Protein AF-A0A918GKJ3-F1 (afdb_monomer_lite)

pLDDT: mean 80.42, std 19.77, range [42.38, 98.38]

Structure (mmCIF, N/CA/C/O backbone):
data_AF-A0A918GKJ3-F1
#
_entry.id   AF-A0A918GKJ3-F1
#
loop_
_atom_site.group_PDB
_atom_site.id
_atom_site.type_symbol
_atom_site.label_atom_id
_atom_site.label_alt_id
_atom_site.label_comp_id
_atom_site.label_asym_id
_atom_site.label_entity_id
_atom_site.label_seq_id
_atom_site.pdbx_PDB_ins_code
_atom_site.Cartn_x
_atom_site.Cartn_y
_atom_site.Cartn_z
_atom_site.occupancy
_atom_site.B_iso_or_equiv
_atom_site.auth_seq_id
_atom_site.auth_comp_id
_atom_site.auth_asym_id
_atom_site.auth_atom_id
_atom_site.pdbx_PDB_model_num
ATOM 1 N N . MET A 1 1 ? -12.228 11.862 14.988 1.00 58.94 1 MET A N 1
ATOM 2 C CA . MET A 1 1 ? -11.769 11.608 13.608 1.00 58.94 1 MET A CA 1
ATOM 3 C C . MET A 1 1 ? -10.709 10.533 13.720 1.00 58.94 1 MET A C 1
ATOM 5 O O . MET A 1 1 ? -9.835 10.705 14.557 1.00 58.94 1 MET A O 1
ATOM 9 N N . PHE A 1 2 ? -10.851 9.412 13.014 1.00 66.06 2 PHE A N 1
ATOM 10 C CA . PHE A 1 2 ? -9.818 8.374 13.005 1.00 66.06 2 PHE A CA 1
ATOM 11 C C . PHE A 1 2 ? -8.707 8.801 12.050 1.00 66.06 2 PHE A C 1
ATOM 13 O O . PHE A 1 2 ? -8.995 9.304 10.962 1.00 66.06 2 PHE A O 1
ATOM 20 N N . GLU A 1 3 ? -7.463 8.656 12.488 1.00 79.25 3 GLU A N 1
ATOM 21 C CA . GLU A 1 3 ? -6.305 8.834 11.620 1.00 79.25 3 GLU A CA 1
ATOM 22 C C . GLU A 1 3 ? -6.257 7.652 10.639 1.00 79.25 3 GLU A C 1
ATOM 24 O O . GLU A 1 3 ? -6.434 6.509 11.071 1.00 79.25 3 GLU A O 1
ATOM 29 N N . PRO A 1 4 ? -6.127 7.897 9.324 1.00 88.25 4 PRO A N 1
ATOM 30 C CA . PRO A 1 4 ? -6.080 6.818 8.349 1.00 88.25 4 PRO A CA 1
ATOM 31 C C . PRO A 1 4 ? -4.797 6.003 8.508 1.00 88.25 4 PRO A C 1
ATOM 33 O O . PRO A 1 4 ? -3.750 6.532 8.879 1.00 88.25 4 PRO A O 1
ATOM 36 N N . ILE A 1 5 ? -4.881 4.723 8.162 1.00 94.94 5 ILE A N 1
ATOM 37 C CA . ILE A 1 5 ? -3.700 3.876 8.025 1.00 94.94 5 ILE A CA 1
ATOM 38 C C . ILE A 1 5 ? -3.051 4.212 6.684 1.00 94.94 5 ILE A C 1
ATOM 40 O O . ILE A 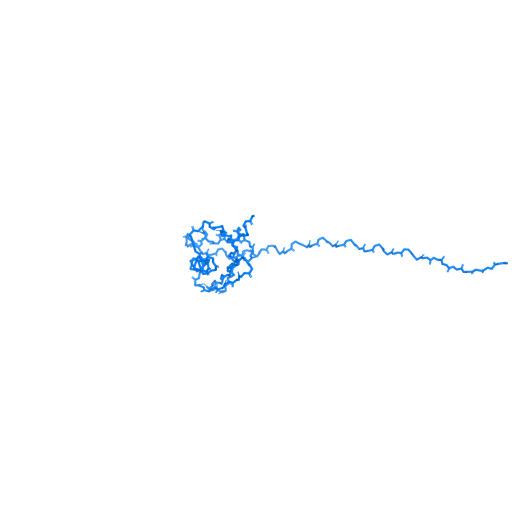1 5 ? -3.737 4.246 5.661 1.00 94.94 5 ILE A O 1
ATOM 44 N N . LEU A 1 6 ? -1.746 4.465 6.676 1.00 96.69 6 LEU A N 1
ATOM 45 C CA . LEU A 1 6 ? -0.993 4.753 5.457 1.00 96.69 6 LEU A CA 1
ATOM 46 C C . LEU A 1 6 ? -0.140 3.542 5.092 1.00 96.69 6 LEU A C 1
ATOM 48 O O . LEU A 1 6 ? 0.613 3.071 5.929 1.00 96.69 6 LEU A O 1
ATOM 52 N N . ALA A 1 7 ? -0.235 3.062 3.857 1.00 98.12 7 ALA A N 1
ATOM 53 C CA . ALA A 1 7 ? 0.643 2.039 3.305 1.00 98.12 7 ALA A CA 1
ATOM 54 C C . ALA A 1 7 ? 1.452 2.658 2.160 1.00 98.12 7 ALA A C 1
ATOM 56 O O . ALA A 1 7 ? 0.909 2.896 1.079 1.00 98.12 7 ALA A O 1
ATOM 57 N N . ASN A 1 8 ? 2.729 2.938 2.403 1.00 98.31 8 ASN A N 1
ATOM 58 C CA . ASN A 1 8 ? 3.626 3.543 1.433 1.00 98.31 8 ASN A CA 1
ATOM 59 C C . ASN A 1 8 ? 4.539 2.498 0.784 1.00 98.31 8 ASN A C 1
ATOM 61 O O . ASN A 1 8 ? 5.163 1.699 1.474 1.00 98.31 8 ASN A O 1
ATOM 65 N N . TYR A 1 9 ? 4.624 2.529 -0.541 1.00 98.19 9 TYR A N 1
ATOM 66 C CA . TYR A 1 9 ? 5.346 1.570 -1.364 1.00 98.19 9 TYR A CA 1
ATOM 67 C C . TYR A 1 9 ? 6.561 2.244 -1.998 1.00 98.19 9 TYR A C 1
ATOM 69 O O . TYR A 1 9 ? 6.447 3.350 -2.535 1.00 98.19 9 TYR A O 1
ATOM 77 N N . THR A 1 10 ? 7.689 1.543 -1.981 1.00 97.62 10 THR A N 1
ATOM 78 C CA . THR A 1 10 ? 8.946 1.958 -2.606 1.00 97.62 10 THR A CA 1
ATOM 79 C C . THR A 1 10 ? 9.473 0.806 -3.468 1.00 97.62 10 THR A C 1
ATOM 81 O O . THR A 1 10 ? 9.699 -0.284 -2.928 1.00 97.62 10 THR A O 1
ATOM 84 N N . PRO A 1 11 ? 9.659 1.008 -4.785 1.00 94.50 11 PRO A N 1
ATOM 85 C CA . PRO A 1 11 ? 10.318 0.029 -5.648 1.00 94.50 11 PRO A CA 1
ATOM 86 C C . PRO A 1 11 ? 11.779 -0.193 -5.227 1.00 94.50 11 PRO A C 1
ATOM 88 O O . PRO A 1 11 ? 12.496 0.769 -4.956 1.00 94.50 11 PRO A O 1
ATOM 91 N N . ASP A 1 12 ? 12.230 -1.447 -5.210 1.00 90.69 12 ASP A N 1
ATOM 92 C CA . ASP A 1 12 ? 13.618 -1.849 -4.950 1.00 90.69 12 ASP A CA 1
ATOM 93 C C . ASP A 1 12 ? 14.051 -2.918 -5.970 1.00 90.69 12 ASP A C 1
ATOM 95 O O . ASP A 1 12 ? 14.065 -4.121 -5.709 1.00 90.69 12 ASP A O 1
ATOM 99 N N . GLY A 1 13 ? 14.335 -2.472 -7.196 1.00 90.00 13 GLY A N 1
ATOM 100 C CA . GLY A 1 13 ? 14.605 -3.370 -8.320 1.00 90.00 13 GLY A CA 1
ATOM 101 C C . GLY A 1 13 ? 13.359 -4.162 -8.721 1.00 90.00 13 GLY A C 1
ATOM 102 O O . GLY A 1 13 ? 12.347 -3.571 -9.090 1.00 90.00 13 GLY A O 1
ATOM 103 N N . ASP A 1 14 ? 13.446 -5.492 -8.661 1.00 88.31 14 ASP A N 1
ATOM 104 C CA . ASP A 1 14 ? 12.311 -6.396 -8.912 1.00 88.31 14 ASP A CA 1
ATOM 105 C C . ASP A 1 14 ? 11.436 -6.606 -7.655 1.00 88.31 14 ASP A C 1
ATOM 107 O O . ASP A 1 14 ? 10.320 -7.138 -7.730 1.00 88.31 14 ASP A O 1
ATOM 111 N N . ASP A 1 15 ? 11.935 -6.178 -6.495 1.00 94.25 15 ASP A N 1
ATOM 112 C CA . ASP A 1 15 ? 11.256 -6.269 -5.212 1.00 94.25 15 ASP A CA 1
ATOM 113 C C . ASP A 1 15 ? 10.586 -4.941 -4.845 1.00 94.25 15 ASP A C 1
ATOM 115 O O . ASP A 1 15 ? 10.824 -3.879 -5.421 1.00 94.25 15 ASP A O 1
ATOM 119 N N . TRP A 1 16 ? 9.683 -5.016 -3.877 1.00 96.56 16 TRP A N 1
ATOM 120 C CA . TRP A 1 16 ? 8.907 -3.888 -3.393 1.00 96.56 16 TRP A CA 1
ATOM 121 C C . TRP A 1 16 ? 8.950 -3.860 -1.879 1.00 96.56 16 TRP A C 1
ATOM 123 O O . TRP A 1 16 ? 8.621 -4.847 -1.218 1.00 96.56 16 TRP A O 1
ATOM 133 N N . THR A 1 17 ? 9.309 -2.705 -1.332 1.00 98.19 17 THR A N 1
ATOM 134 C CA . THR A 1 17 ? 9.207 -2.437 0.099 1.00 98.19 17 THR A CA 1
ATOM 135 C C . THR A 1 17 ? 7.890 -1.727 0.377 1.00 98.19 17 THR A C 1
ATOM 137 O O . THR A 1 17 ? 7.558 -0.750 -0.291 1.00 98.19 17 THR A O 1
ATOM 140 N N . VAL A 1 18 ? 7.139 -2.205 1.366 1.00 98.25 18 VAL A N 1
ATOM 141 C CA . VAL A 1 18 ? 5.934 -1.547 1.873 1.00 98.25 18 VAL A CA 1
ATOM 142 C C . VAL A 1 18 ? 6.110 -1.197 3.342 1.00 98.25 18 VAL A C 1
ATOM 144 O O . VAL A 1 18 ? 6.460 -2.051 4.153 1.00 98.25 18 VAL A O 1
ATOM 147 N N . GLU A 1 19 ? 5.856 0.060 3.681 1.00 98.38 19 GLU A N 1
ATOM 148 C CA . GLU A 1 19 ? 5.779 0.568 5.046 1.00 98.38 19 GLU A CA 1
ATOM 149 C C . GLU A 1 19 ? 4.321 0.895 5.376 1.00 98.38 19 GLU A C 1
ATOM 151 O O . GLU A 1 19 ? 3.689 1.692 4.685 1.00 98.38 19 GLU A O 1
ATOM 156 N N . VAL A 1 20 ? 3.779 0.284 6.426 1.00 98.00 20 VAL A N 1
ATOM 157 C CA . VAL A 1 20 ? 2.443 0.582 6.944 1.00 98.00 20 VAL A CA 1
ATOM 158 C C . VAL A 1 20 ? 2.575 1.354 8.245 1.00 98.00 20 VAL A C 1
ATOM 160 O O . VAL A 1 20 ? 3.237 0.882 9.164 1.00 98.00 20 VAL A O 1
ATOM 163 N N . THR A 1 21 ? 1.908 2.502 8.330 1.00 96.25 2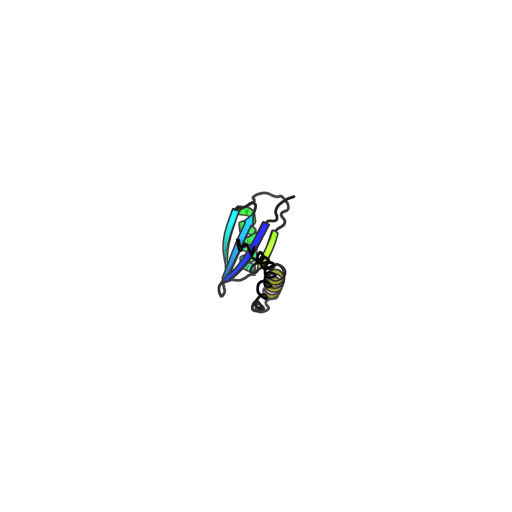1 THR A N 1
ATOM 164 C CA . THR A 1 21 ? 1.898 3.388 9.494 1.00 96.25 21 THR A CA 1
ATOM 165 C C . THR A 1 21 ? 0.476 3.551 10.019 1.00 96.25 21 THR A C 1
ATOM 167 O O . THR A 1 21 ? -0.431 3.939 9.276 1.00 96.25 21 THR A O 1
ATOM 170 N N . ALA A 1 22 ? 0.281 3.297 11.311 1.00 92.81 22 ALA A N 1
ATOM 171 C CA . ALA A 1 22 ? -0.982 3.485 12.015 1.00 92.81 22 ALA A CA 1
ATOM 172 C C . ALA A 1 22 ? -0.726 4.023 13.430 1.00 92.81 22 ALA A C 1
ATOM 174 O O . ALA A 1 22 ? 0.102 3.485 14.156 1.00 92.81 22 ALA A O 1
ATOM 175 N N . ALA A 1 23 ? -1.439 5.081 13.834 1.00 87.00 23 ALA A N 1
ATOM 176 C CA . ALA A 1 23 ? -1.377 5.651 15.189 1.00 87.00 23 ALA A CA 1
ATOM 177 C C . ALA A 1 23 ? 0.055 5.931 15.720 1.00 87.00 23 ALA A C 1
ATOM 179 O O . ALA A 1 23 ? 0.317 5.818 16.917 1.00 87.00 23 ALA A O 1
ATOM 180 N N . GLY A 1 24 ? 0.983 6.302 14.829 1.00 87.56 24 GLY A N 1
ATOM 181 C CA . GLY A 1 24 ? 2.383 6.584 15.164 1.00 87.56 24 GLY A CA 1
ATOM 182 C C . GLY A 1 24 ? 3.303 5.360 15.255 1.00 87.56 24 GLY A C 1
ATOM 183 O O . GLY A 1 24 ? 4.480 5.528 15.569 1.00 87.56 24 GLY A O 1
ATOM 184 N N . GLU A 1 25 ? 2.807 4.156 14.968 1.00 93.69 25 GLU A N 1
ATOM 185 C CA . GLU A 1 25 ? 3.612 2.942 14.817 1.00 93.69 25 GLU A CA 1
ATOM 186 C C . GLU A 1 25 ? 3.745 2.568 13.337 1.00 93.69 25 GLU A C 1
ATOM 188 O O . GLU A 1 25 ? 2.776 2.673 12.583 1.00 93.69 25 GLU A O 1
ATOM 193 N N . SER A 1 26 ? 4.939 2.119 12.938 1.00 95.69 26 SER A N 1
ATOM 194 C CA . SER A 1 26 ? 5.232 1.675 11.573 1.00 95.69 26 SER A CA 1
ATOM 195 C C . SER A 1 26 ? 5.721 0.228 11.548 1.00 95.69 26 SER A C 1
ATOM 197 O O . SER A 1 26 ? 6.491 -0.202 12.414 1.00 95.69 26 SER A O 1
ATOM 199 N N . ARG A 1 27 ? 5.327 -0.515 10.514 1.00 97.56 27 ARG A N 1
ATOM 200 C CA . ARG A 1 27 ? 5.881 -1.829 10.161 1.00 97.56 27 ARG A CA 1
ATOM 201 C C . ARG A 1 27 ? 6.279 -1.848 8.697 1.00 97.56 27 ARG A C 1
ATOM 203 O O . ARG A 1 27 ? 5.674 -1.163 7.882 1.00 97.56 27 ARG A O 1
ATOM 210 N N . THR A 1 28 ? 7.270 -2.666 8.364 1.00 98.00 28 THR A N 1
ATOM 211 C CA . THR A 1 28 ? 7.801 -2.766 7.004 1.00 98.00 28 THR A CA 1
ATOM 212 C C . THR A 1 28 ? 7.896 -4.223 6.578 1.00 98.00 28 THR A C 1
ATOM 214 O O . THR A 1 28 ? 8.281 -5.076 7.377 1.00 98.00 28 THR A O 1
ATOM 217 N N . ALA A 1 29 ? 7.586 -4.493 5.314 1.00 97.81 29 ALA A N 1
ATOM 218 C CA . ALA A 1 29 ? 7.796 -5.781 4.669 1.00 97.81 29 ALA A CA 1
ATOM 219 C C . ALA A 1 29 ? 8.365 -5.582 3.260 1.00 97.81 29 ALA A C 1
ATOM 221 O O . ALA A 1 29 ? 8.166 -4.537 2.641 1.00 97.81 29 ALA A O 1
ATOM 222 N N . THR A 1 30 ? 9.043 -6.608 2.752 1.00 97.75 30 THR A N 1
ATOM 223 C CA . THR A 1 30 ? 9.541 -6.662 1.374 1.00 97.75 30 THR A CA 1
ATOM 224 C C . THR A 1 30 ? 8.922 -7.863 0.674 1.00 97.75 30 THR A C 1
ATOM 226 O O . THR A 1 30 ? 8.795 -8.932 1.275 1.00 97.75 30 THR A O 1
ATOM 229 N N . ALA A 1 31 ? 8.520 -7.690 -0.582 1.00 96.75 31 ALA A N 1
ATOM 230 C CA . ALA A 1 31 ? 7.880 -8.733 -1.369 1.00 96.75 31 ALA A CA 1
ATOM 231 C C . ALA A 1 31 ? 8.238 -8.627 -2.863 1.00 96.75 31 ALA A C 1
ATOM 233 O O . ALA A 1 31 ? 8.469 -7.519 -3.350 1.00 96.75 31 ALA A O 1
ATOM 234 N N . PRO A 1 32 ? 8.227 -9.752 -3.604 1.00 95.25 32 PRO A N 1
ATOM 235 C CA . PRO A 1 32 ? 8.517 -9.752 -5.033 1.00 95.25 32 PRO A CA 1
ATOM 236 C C . PRO A 1 32 ? 7.329 -9.202 -5.828 1.00 95.25 32 PRO A C 1
ATOM 238 O O . PRO A 1 32 ? 6.268 -9.829 -5.916 1.00 95.25 32 PRO A O 1
ATOM 241 N N . GLY A 1 33 ? 7.513 -8.034 -6.439 1.00 94.19 33 GLY A N 1
ATOM 242 C CA . GLY A 1 33 ? 6.474 -7.348 -7.204 1.00 94.19 33 GLY A CA 1
ATOM 243 C C . GLY A 1 33 ? 5.368 -6.680 -6.369 1.00 94.19 33 GLY A C 1
ATOM 244 O O . GLY A 1 33 ? 5.076 -7.028 -5.220 1.00 94.19 33 GLY A O 1
ATOM 245 N N . LEU A 1 34 ? 4.675 -5.730 -7.003 1.00 95.50 34 LEU A N 1
ATOM 246 C CA . LEU A 1 34 ? 3.669 -4.880 -6.356 1.00 95.50 34 LEU A CA 1
ATOM 247 C C . LEU A 1 34 ? 2.441 -5.648 -5.837 1.00 95.50 34 LEU A C 1
ATOM 249 O O . LEU A 1 34 ? 1.851 -5.274 -4.825 1.00 95.50 34 LEU A O 1
ATOM 253 N N . ILE A 1 35 ? 2.040 -6.731 -6.510 1.00 95.75 35 ILE A N 1
ATOM 254 C CA . ILE A 1 35 ? 0.884 -7.535 -6.081 1.00 95.75 35 ILE A CA 1
ATOM 255 C C . ILE A 1 35 ? 1.176 -8.236 -4.751 1.00 95.75 35 ILE A C 1
ATOM 257 O O . ILE A 1 35 ? 0.356 -8.157 -3.841 1.00 95.75 35 ILE A O 1
ATOM 261 N N . ALA A 1 36 ? 2.351 -8.853 -4.613 1.00 96.38 36 ALA A N 1
ATOM 262 C CA . ALA A 1 36 ? 2.741 -9.499 -3.364 1.00 96.38 36 ALA A CA 1
ATOM 263 C C . ALA A 1 36 ? 2.957 -8.467 -2.246 1.00 96.38 36 ALA A C 1
ATOM 265 O O . ALA A 1 36 ? 2.586 -8.714 -1.101 1.00 96.38 36 ALA A O 1
ATOM 266 N N . ALA A 1 37 ? 3.485 -7.282 -2.573 1.00 97.62 37 ALA A N 1
ATOM 267 C CA . ALA A 1 37 ? 3.599 -6.187 -1.611 1.00 97.62 37 ALA A CA 1
ATOM 268 C C . ALA A 1 37 ? 2.230 -5.702 -1.110 1.00 97.62 37 ALA A C 1
ATOM 270 O O . ALA A 1 37 ? 2.093 -5.358 0.063 1.00 97.62 37 ALA A O 1
ATOM 271 N N . ARG A 1 38 ? 1.195 -5.703 -1.963 1.00 97.50 38 ARG A N 1
ATOM 272 C CA . ARG A 1 38 ? -0.169 -5.353 -1.545 1.00 97.50 38 ARG A CA 1
ATOM 273 C C . ARG A 1 38 ? -0.732 -6.361 -0.546 1.00 97.50 38 ARG A C 1
ATOM 275 O O . ARG A 1 38 ? -1.341 -5.929 0.432 1.00 97.50 38 ARG A O 1
ATOM 282 N N . ASP A 1 39 ? -0.499 -7.652 -0.772 1.00 97.00 39 ASP A N 1
ATOM 283 C CA . ASP A 1 39 ? -0.906 -8.715 0.153 1.00 97.00 39 ASP A CA 1
ATOM 284 C C . ASP A 1 39 ? -0.133 -8.620 1.482 1.00 97.00 39 ASP A C 1
ATOM 286 O O . ASP A 1 39 ? -0.705 -8.802 2.557 1.00 97.00 39 ASP A O 1
ATOM 290 N N . ALA A 1 40 ? 1.162 -8.286 1.430 1.00 97.69 40 ALA A N 1
ATOM 291 C CA . ALA A 1 40 ? 1.974 -8.038 2.622 1.00 97.69 40 ALA A CA 1
ATOM 292 C C . ALA A 1 40 ? 1.462 -6.828 3.421 1.00 97.69 40 ALA A C 1
ATOM 294 O O . ALA A 1 40 ? 1.427 -6.871 4.647 1.00 97.69 40 ALA A O 1
ATOM 295 N N . ALA A 1 41 ? 1.004 -5.771 2.745 1.00 97.38 41 ALA A N 1
ATOM 296 C CA . ALA A 1 41 ? 0.425 -4.609 3.410 1.00 97.38 41 ALA A CA 1
ATOM 297 C C . ALA A 1 41 ? -0.815 -4.972 4.237 1.00 97.38 41 ALA A C 1
ATOM 299 O O . ALA A 1 41 ? -0.939 -4.496 5.359 1.00 97.38 41 ALA A O 1
ATOM 300 N N . ASP A 1 42 ? -1.704 -5.831 3.725 1.00 94.88 42 ASP A N 1
ATOM 301 C CA . ASP A 1 42 ? -2.875 -6.281 4.492 1.00 94.88 42 ASP A CA 1
ATOM 302 C C . ASP A 1 42 ? -2.458 -7.050 5.753 1.00 94.88 42 ASP A C 1
ATOM 304 O O . ASP A 1 42 ? -3.025 -6.831 6.820 1.00 94.88 42 ASP A O 1
ATOM 308 N N . GLN A 1 43 ? -1.414 -7.879 5.669 1.00 95.81 43 GLN A N 1
ATOM 309 C CA . GLN A 1 43 ? -0.870 -8.578 6.840 1.00 95.81 43 GLN A CA 1
ATOM 310 C C . GLN A 1 43 ? -0.312 -7.594 7.878 1.00 95.81 43 GLN A C 1
ATOM 312 O O . GLN A 1 43 ? -0.624 -7.707 9.060 1.00 95.81 43 GLN A O 1
ATOM 317 N N . LEU A 1 44 ? 0.445 -6.584 7.441 1.00 96.44 44 LEU A N 1
ATOM 318 C CA . LEU A 1 44 ? 0.974 -5.549 8.334 1.00 96.44 44 LEU A CA 1
ATOM 319 C C . LEU A 1 44 ? -0.134 -4.720 9.003 1.00 96.44 44 LEU A C 1
ATOM 321 O O . LEU A 1 44 ? 0.014 -4.311 10.154 1.00 96.44 44 LEU A O 1
ATOM 325 N N . VAL A 1 45 ? -1.244 -4.466 8.303 1.00 94.62 45 VAL A N 1
ATOM 326 C CA . VAL A 1 45 ? -2.413 -3.777 8.872 1.00 94.62 45 VAL A CA 1
ATOM 327 C C . VAL A 1 45 ? -3.042 -4.597 9.997 1.00 94.62 45 VAL A C 1
ATOM 329 O O . VAL A 1 45 ? -3.336 -4.037 11.054 1.00 94.62 45 VAL A O 1
ATOM 332 N N . GLU A 1 46 ? -3.214 -5.904 9.794 1.00 92.75 46 GLU A N 1
ATOM 333 C CA . 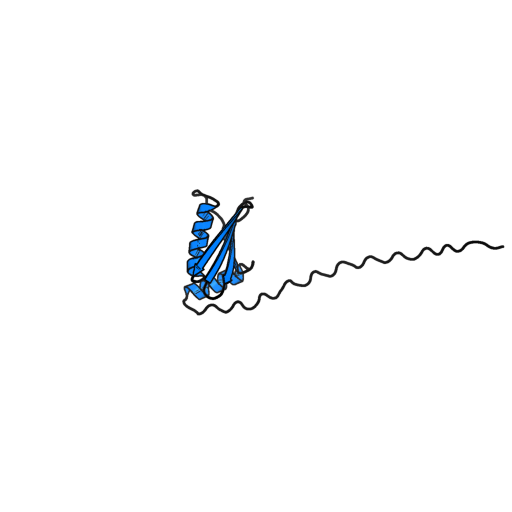GLU A 1 46 ? -3.734 -6.819 10.820 1.00 92.75 46 GLU A CA 1
ATOM 334 C C . GLU A 1 46 ? -2.807 -6.908 12.042 1.00 92.75 46 GLU A C 1
ATOM 336 O O . GLU A 1 46 ? -3.277 -6.974 13.179 1.00 92.75 46 GLU A O 1
ATOM 341 N N . GLU A 1 47 ? -1.489 -6.860 11.831 1.00 92.88 47 GLU A N 1
ATOM 342 C CA . GLU A 1 47 ? -0.500 -6.856 12.914 1.00 92.88 47 GLU A CA 1
ATOM 343 C C . GLU A 1 47 ? -0.510 -5.553 13.727 1.00 92.88 47 GLU A C 1
ATOM 345 O O . GLU A 1 47 ? -0.411 -5.591 14.955 1.00 92.88 47 GLU A O 1
ATOM 350 N N . LEU A 1 48 ? -0.620 -4.400 13.058 1.00 91.00 48 LEU A N 1
ATOM 351 C CA . LEU A 1 48 ? -0.596 -3.081 13.699 1.00 91.00 48 LEU A CA 1
ATOM 352 C C . LEU A 1 48 ? -1.896 -2.745 14.426 1.00 91.00 48 LEU A C 1
ATOM 354 O O . LEU A 1 48 ? -1.882 -2.127 15.489 1.00 91.00 48 LEU A O 1
ATOM 358 N N . VAL A 1 49 ? -3.034 -3.103 13.837 1.00 88.25 49 VAL A N 1
ATOM 359 C CA . VAL A 1 49 ? -4.349 -2.738 14.360 1.00 88.25 49 VAL A CA 1
ATOM 360 C C . VAL A 1 49 ? -5.244 -3.976 14.325 1.00 88.25 49 VAL A C 1
ATOM 362 O O . VAL A 1 49 ? -6.109 -4.057 13.457 1.00 88.25 49 VAL A O 1
ATOM 365 N N . PRO A 1 50 ? -5.093 -4.934 15.255 1.00 83.31 50 PRO A N 1
ATOM 366 C CA . PRO A 1 50 ? -5.881 -6.168 15.248 1.00 83.31 50 PRO A CA 1
ATOM 367 C C . PRO A 1 50 ? -7.378 -5.910 15.508 1.00 83.31 50 PRO A C 1
ATOM 369 O O . PRO A 1 50 ? -7.732 -5.004 16.263 1.00 83.31 50 PRO A O 1
ATOM 372 N N . GLY A 1 51 ? -8.272 -6.706 14.901 1.00 81.19 51 GLY A N 1
ATOM 373 C CA . GLY A 1 51 ? -9.733 -6.677 15.137 1.00 81.19 51 GLY A CA 1
ATOM 374 C C . GLY A 1 51 ? -10.585 -6.581 13.861 1.00 81.19 51 GLY A C 1
ATOM 375 O O . GLY A 1 51 ? -10.039 -6.515 12.768 1.00 81.19 51 GLY A O 1
ATOM 376 N N . ASP A 1 52 ? -11.911 -6.494 13.988 1.00 64.81 52 ASP A N 1
ATOM 377 C CA . ASP A 1 52 ? -12.853 -6.549 12.848 1.00 64.81 52 ASP A CA 1
ATOM 378 C C . ASP A 1 52 ? -13.420 -5.183 12.404 1.00 64.81 52 ASP A C 1
ATOM 380 O O . ASP A 1 52 ? -14.320 -5.117 11.562 1.00 64.81 52 ASP A O 1
ATOM 384 N N . ASP A 1 53 ? -12.934 -4.073 12.966 1.00 76.00 53 ASP A N 1
ATOM 385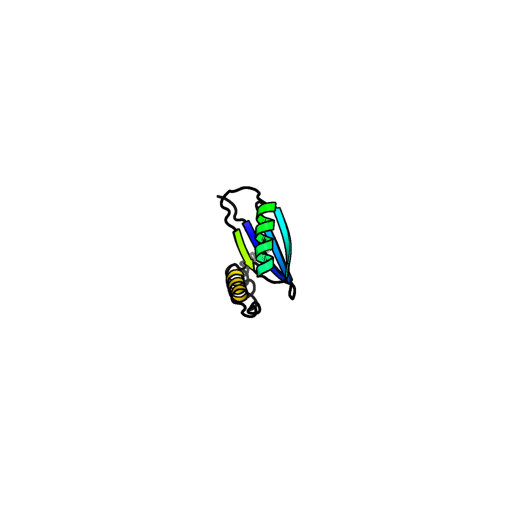 C CA . ASP A 1 53 ? -13.427 -2.749 12.583 1.00 76.00 53 ASP A CA 1
ATOM 386 C C . ASP A 1 53 ? -13.034 -2.405 11.136 1.00 76.00 53 ASP A C 1
ATOM 388 O O . ASP A 1 53 ? -11.918 -2.667 10.682 1.00 76.00 53 ASP A O 1
ATOM 392 N N . VAL A 1 54 ? -13.952 -1.776 10.394 1.00 71.44 54 VAL A N 1
ATOM 393 C CA . VAL A 1 54 ? -13.675 -1.311 9.027 1.00 71.44 54 VAL A CA 1
ATOM 394 C C . VAL A 1 54 ? -12.620 -0.207 9.079 1.00 71.44 54 VAL A C 1
ATOM 396 O O . VAL A 1 54 ? -12.864 0.878 9.610 1.00 71.44 54 VAL A O 1
ATOM 399 N N . ARG A 1 55 ? -11.451 -0.478 8.492 1.00 81.38 55 ARG A N 1
ATOM 400 C CA . ARG A 1 55 ? -10.305 0.438 8.449 1.00 81.38 55 ARG A CA 1
ATOM 401 C C . ARG A 1 55 ? -10.173 1.076 7.078 1.00 81.38 55 ARG A C 1
ATOM 403 O O . ARG A 1 55 ? -10.246 0.402 6.052 1.00 81.38 55 ARG A O 1
ATOM 410 N N . THR A 1 56 ? -9.905 2.375 7.067 1.00 90.75 56 THR A N 1
ATOM 411 C CA . THR A 1 56 ? -9.490 3.068 5.847 1.00 90.75 56 THR A CA 1
ATOM 412 C C . THR A 1 56 ? -7.976 2.983 5.729 1.00 90.75 56 THR A C 1
ATOM 414 O O . THR A 1 56 ? -7.262 3.585 6.534 1.00 90.75 56 THR A O 1
ATOM 417 N N . VAL A 1 57 ? -7.505 2.262 4.713 1.00 94.62 57 VAL A N 1
ATOM 418 C CA . VAL A 1 57 ? -6.089 2.191 4.339 1.00 94.62 57 VAL A CA 1
ATOM 419 C C . VAL A 1 57 ? -5.879 3.021 3.077 1.00 94.62 57 VAL A C 1
ATOM 421 O O . VAL A 1 57 ? -6.560 2.824 2.070 1.00 94.62 57 VAL A O 1
ATOM 424 N N . VAL A 1 58 ? -4.953 3.971 3.136 1.00 96.25 58 VAL A N 1
ATOM 425 C CA . VAL A 1 58 ? -4.540 4.786 1.994 1.00 96.25 58 VAL A CA 1
ATOM 426 C C . VAL A 1 58 ? -3.237 4.215 1.458 1.00 96.25 58 VAL A C 1
ATOM 428 O O . VAL A 1 58 ? -2.247 4.149 2.179 1.00 96.25 58 VAL A O 1
ATOM 431 N N . HIS A 1 59 ? -3.242 3.807 0.194 1.00 97.88 59 HIS A N 1
ATOM 432 C CA . HIS A 1 59 ? -2.064 3.262 -0.473 1.00 97.88 59 HIS A CA 1
ATOM 433 C C . HIS A 1 59 ? -1.373 4.346 -1.293 1.00 97.88 59 HIS A C 1
ATOM 435 O O . HIS A 1 59 ? -2.032 5.024 -2.081 1.00 97.88 59 HIS A O 1
ATOM 441 N N . THR A 1 60 ? -0.063 4.494 -1.123 1.00 98.06 60 THR A N 1
ATOM 442 C CA . THR A 1 60 ? 0.745 5.516 -1.800 1.00 98.06 60 THR A CA 1
ATOM 443 C C . THR A 1 60 ? 2.036 4.929 -2.340 1.00 98.06 60 THR A C 1
ATOM 445 O O . THR A 1 60 ? 2.651 4.106 -1.686 1.00 98.06 60 THR A O 1
ATOM 448 N N . LEU A 1 61 ? 2.486 5.360 -3.510 1.00 97.44 61 LEU A N 1
ATOM 449 C CA . LEU A 1 61 ? 3.796 5.016 -4.054 1.00 97.44 61 LEU A CA 1
ATOM 450 C C . LEU A 1 61 ? 4.654 6.260 -3.908 1.00 97.44 61 LEU A C 1
ATOM 452 O O . LEU A 1 61 ? 4.293 7.301 -4.453 1.00 97.44 61 LEU A O 1
ATOM 456 N N . GLU A 1 62 ? 5.708 6.178 -3.099 1.00 95.62 62 GLU A N 1
ATOM 457 C CA . GLU A 1 62 ? 6.542 7.334 -2.740 1.00 95.62 62 GLU A CA 1
ATOM 458 C C . GLU A 1 62 ? 5.715 8.569 -2.306 1.00 95.62 62 GLU A C 1
ATOM 460 O O . GLU A 1 62 ? 6.010 9.714 -2.646 1.00 95.62 62 GLU A O 1
ATOM 465 N N . GLY A 1 63 ? 4.638 8.330 -1.552 1.00 95.62 63 GLY A N 1
ATOM 466 C CA . GLY A 1 63 ? 3.716 9.362 -1.068 1.00 95.62 63 GLY A CA 1
ATOM 467 C C . GLY A 1 63 ? 2.586 9.758 -2.029 1.00 95.62 63 GLY A C 1
ATOM 468 O O . GLY A 1 63 ? 1.717 10.535 -1.635 1.00 95.62 63 GLY A O 1
ATOM 469 N N . ASP A 1 64 ? 2.522 9.204 -3.243 1.00 97.06 64 ASP A N 1
ATOM 470 C CA . ASP A 1 64 ? 1.479 9.504 -4.229 1.00 97.06 64 ASP A CA 1
ATOM 471 C C . ASP A 1 64 ? 0.476 8.340 -4.398 1.00 97.06 64 ASP A C 1
ATOM 473 O O . ASP A 1 64 ? 0.798 7.241 -4.862 1.00 97.06 64 ASP A O 1
ATOM 477 N N . ALA A 1 65 ? -0.787 8.584 -4.031 1.00 96.56 65 ALA A N 1
ATOM 478 C CA . ALA A 1 65 ? -1.867 7.599 -4.146 1.00 96.56 65 ALA A CA 1
ATOM 479 C C . ALA A 1 65 ? -2.312 7.323 -5.594 1.00 96.56 65 ALA A C 1
ATOM 481 O O . ALA A 1 65 ? -2.759 6.216 -5.917 1.00 96.56 65 ALA A O 1
ATOM 482 N N . TYR A 1 66 ? -2.204 8.314 -6.479 1.00 97.19 66 TYR A N 1
ATOM 483 C CA . TYR A 1 66 ? -2.521 8.158 -7.895 1.00 97.19 66 TYR A CA 1
ATOM 484 C C . TYR A 1 66 ? -1.477 7.281 -8.592 1.00 97.19 66 TYR A C 1
ATOM 486 O O . TYR A 1 66 ? -1.847 6.386 -9.360 1.00 97.19 66 TYR A O 1
ATOM 494 N N . GLN A 1 67 ? -0.194 7.487 -8.280 1.00 96.06 67 GLN A N 1
ATOM 495 C CA . GLN A 1 67 ? 0.893 6.646 -8.789 1.00 96.06 67 GLN A CA 1
ATOM 496 C C . GLN A 1 67 ? 0.719 5.195 -8.348 1.00 96.06 67 GLN A C 1
ATOM 498 O O . GLN A 1 67 ? 0.715 4.299 -9.193 1.00 96.06 67 GLN A O 1
ATOM 503 N N . PHE A 1 68 ? 0.449 4.965 -7.058 1.00 96.94 68 PHE A N 1
ATOM 504 C CA . PHE A 1 68 ? 0.148 3.621 -6.561 1.00 96.94 68 PHE A CA 1
ATOM 505 C C . PHE A 1 68 ? -1.005 2.973 -7.331 1.00 96.94 68 PHE A C 1
ATOM 507 O O . PHE A 1 68 ? -0.891 1.844 -7.803 1.00 96.94 68 PHE A O 1
ATOM 514 N N . THR A 1 69 ? -2.121 3.691 -7.482 1.00 95.88 69 THR A N 1
ATOM 515 C CA . THR A 1 69 ? -3.316 3.154 -8.147 1.00 95.88 69 THR A CA 1
ATOM 516 C C . THR A 1 69 ? -3.019 2.775 -9.597 1.00 95.88 69 THR A C 1
ATOM 518 O O . THR A 1 69 ? -3.432 1.712 -10.063 1.00 95.88 69 THR A O 1
ATOM 521 N N . SER A 1 70 ? -2.274 3.620 -10.308 1.00 96.06 70 SER A N 1
ATOM 522 C CA . SER A 1 70 ? -1.888 3.385 -11.700 1.00 96.06 70 SER A CA 1
ATOM 523 C C . SER A 1 70 ? -0.983 2.158 -11.836 1.00 96.06 70 SER A C 1
ATOM 525 O O . SER A 1 70 ? -1.273 1.280 -12.655 1.00 96.06 70 SER A O 1
ATOM 527 N N . ALA A 1 71 ? 0.053 2.058 -10.996 1.00 94.25 71 ALA A N 1
ATOM 528 C CA . ALA A 1 71 ? 0.979 0.928 -10.969 1.00 94.25 71 ALA A CA 1
ATOM 529 C C . ALA A 1 71 ? 0.263 -0.380 -10.600 1.00 94.25 71 ALA A C 1
A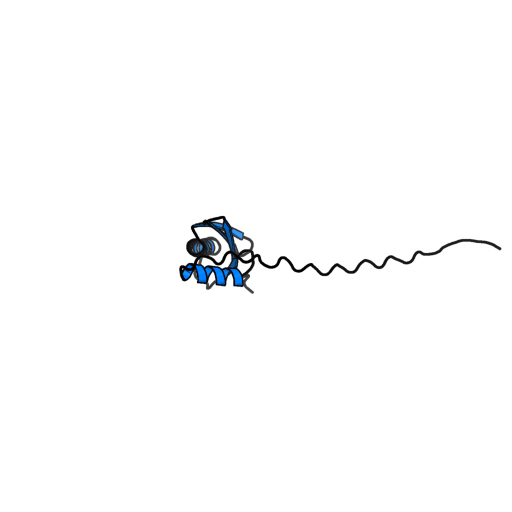TOM 531 O O . ALA A 1 71 ? 0.375 -1.379 -11.307 1.00 94.25 71 ALA A O 1
ATOM 532 N N . TYR A 1 72 ? -0.577 -0.363 -9.561 1.00 95.06 72 TYR A N 1
ATOM 533 C CA . TYR A 1 72 ? -1.313 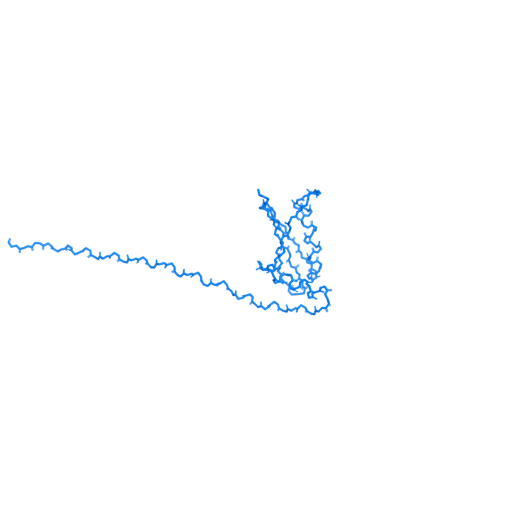-1.546 -9.114 1.00 95.06 72 TYR A CA 1
ATOM 534 C C . TYR A 1 72 ? -2.240 -2.093 -10.206 1.00 95.06 72 TYR A C 1
ATOM 536 O O . TYR A 1 72 ? -2.275 -3.299 -10.462 1.00 95.06 72 TYR A O 1
ATOM 544 N N . LEU A 1 73 ? -2.966 -1.212 -10.901 1.00 96.00 73 LEU A N 1
ATOM 545 C CA . LEU A 1 73 ? -3.824 -1.610 -12.016 1.00 96.00 73 LEU A CA 1
ATOM 546 C C . LEU A 1 73 ? -3.018 -2.104 -13.226 1.00 96.00 73 LEU A C 1
ATOM 548 O O . LEU A 1 73 ? -3.482 -3.003 -13.930 1.00 96.00 73 LEU A O 1
ATOM 552 N N . ALA A 1 74 ? -1.834 -1.545 -13.494 1.00 93.25 74 ALA A N 1
ATOM 553 C CA . ALA A 1 74 ? -0.939 -2.043 -14.538 1.00 93.25 74 ALA A CA 1
ATOM 554 C C . ALA A 1 74 ? -0.462 -3.471 -14.226 1.00 93.25 74 ALA A C 1
ATOM 556 O O . ALA A 1 74 ? -0.706 -4.372 -15.037 1.00 93.25 74 ALA A O 1
ATOM 557 N N . ALA A 1 75 ? 0.072 -3.683 -13.020 1.00 91.69 75 ALA A N 1
ATOM 558 C CA . ALA A 1 75 ? 0.534 -4.978 -12.531 1.00 91.69 75 ALA A CA 1
ATOM 559 C C . ALA A 1 75 ? -0.583 -6.033 -12.559 1.00 91.69 75 ALA A C 1
ATOM 561 O O . ALA A 1 75 ? -0.391 -7.153 -13.036 1.00 91.69 75 ALA A O 1
ATOM 562 N N . ARG A 1 76 ? -1.802 -5.675 -12.127 1.00 91.38 76 ARG A N 1
ATOM 563 C CA . ARG A 1 76 ? -2.945 -6.605 -12.113 1.00 91.38 76 ARG A CA 1
ATOM 564 C C . ARG A 1 76 ? -3.386 -7.044 -13.509 1.00 91.38 76 ARG A C 1
ATOM 566 O O . ARG A 1 76 ? -3.922 -8.138 -13.665 1.00 91.38 76 ARG A O 1
ATOM 573 N N . LEU A 1 77 ? -3.164 -6.205 -14.518 1.00 93.38 77 LEU A N 1
ATOM 574 C CA . LEU A 1 77 ? -3.474 -6.501 -15.916 1.00 93.38 77 LEU A CA 1
ATOM 575 C C . LEU A 1 77 ? -2.333 -7.236 -16.637 1.00 93.38 77 LEU A C 1
ATOM 577 O O . LEU A 1 77 ? -2.438 -7.461 -17.842 1.00 93.38 77 LEU A O 1
ATOM 581 N N . GLY A 1 78 ? -1.251 -7.592 -15.931 1.00 84.31 78 GLY A N 1
ATOM 582 C CA . GLY A 1 78 ? -0.068 -8.214 -16.528 1.00 84.31 78 GLY A CA 1
ATOM 583 C C . GLY A 1 78 ? 0.618 -7.314 -17.555 1.00 84.31 78 GLY A C 1
ATOM 584 O O . GLY A 1 78 ? 1.315 -7.805 -18.443 1.00 84.31 78 GLY A O 1
ATOM 585 N N . ARG A 1 79 ? 0.377 -6.000 -17.480 1.00 73.00 79 ARG A N 1
ATOM 586 C CA . ARG A 1 79 ? 1.135 -5.027 -18.258 1.00 73.00 79 ARG A CA 1
ATOM 587 C C . ARG A 1 79 ? 2.457 -4.799 -17.530 1.00 73.00 79 ARG A C 1
ATOM 589 O O . ARG A 1 79 ? 2.433 -4.778 -16.301 1.00 73.00 79 ARG A O 1
ATOM 596 N N . PRO A 1 80 ? 3.578 -4.643 -18.258 1.00 60.16 80 PRO A N 1
ATOM 597 C CA . PRO A 1 80 ? 4.813 -4.213 -17.621 1.00 60.16 80 PRO A CA 1
ATOM 598 C C . PRO A 1 80 ? 4.517 -2.938 -16.837 1.00 60.16 80 PRO A C 1
ATOM 600 O O . PRO A 1 80 ? 3.757 -2.088 -17.325 1.00 60.16 80 PRO A O 1
ATOM 603 N N . ASP A 1 81 ? 5.052 -2.859 -15.620 1.00 56.59 81 ASP A N 1
ATOM 604 C CA . ASP A 1 81 ? 4.944 -1.668 -14.795 1.00 56.59 81 ASP A CA 1
ATOM 605 C C . ASP A 1 81 ? 5.330 -0.471 -15.665 1.00 56.59 81 ASP A C 1
ATOM 607 O O . ASP A 1 81 ? 6.364 -0.474 -16.341 1.00 56.59 81 ASP A O 1
ATOM 611 N N . ALA A 1 82 ? 4.433 0.512 -15.748 1.00 51.72 82 ALA A N 1
ATOM 612 C CA . ALA A 1 82 ? 4.830 1.793 -16.291 1.00 51.72 82 ALA A CA 1
ATOM 613 C C . ALA A 1 82 ? 5.895 2.294 -15.321 1.00 51.72 82 ALA A C 1
ATOM 615 O O . ALA A 1 82 ? 5.559 2.594 -14.176 1.00 51.72 82 ALA A O 1
ATOM 616 N N . ASP A 1 83 ? 7.155 2.260 -15.762 1.00 53.00 83 ASP A N 1
ATOM 617 C CA . ASP A 1 83 ? 8.296 2.832 -15.053 1.00 53.00 83 ASP A CA 1
ATOM 618 C C . ASP A 1 83 ? 7.813 4.141 -14.418 1.00 53.00 83 ASP A C 1
ATOM 620 O O . ASP A 1 83 ? 7.233 4.951 -15.158 1.00 53.00 83 ASP A O 1
ATOM 624 N N . PRO A 1 84 ? 7.903 4.309 -13.084 1.00 49.72 84 PRO A N 1
ATOM 625 C CA . PRO A 1 84 ? 7.339 5.471 -12.424 1.00 49.72 84 PRO A CA 1
ATOM 626 C C . PRO A 1 84 ? 7.914 6.711 -13.100 1.00 49.72 84 PRO A C 1
ATOM 628 O O . PRO A 1 84 ? 9.107 7.006 -13.006 1.00 49.72 84 PRO A O 1
ATOM 631 N N . GLU A 1 85 ? 7.064 7.410 -13.855 1.00 51.62 85 GLU A N 1
ATOM 632 C CA . GLU A 1 85 ? 7.436 8.682 -14.447 1.00 51.62 85 GLU A CA 1
ATOM 633 C C . GLU A 1 85 ? 7.786 9.570 -13.252 1.00 51.62 85 GLU A C 1
ATOM 635 O O . GLU A 1 85 ? 6.950 9.693 -12.348 1.00 51.62 85 GLU A O 1
ATOM 640 N N . PRO A 1 86 ? 9.021 10.098 -13.163 1.00 42.38 86 PRO A N 1
ATOM 641 C CA . PRO A 1 86 ? 9.499 10.727 -11.947 1.00 42.38 86 PRO A CA 1
ATOM 642 C C . PRO A 1 86 ? 8.496 11.791 -11.532 1.00 42.38 86 PRO A C 1
ATOM 644 O O . PRO A 1 86 ? 8.227 12.726 -12.294 1.00 42.38 86 PRO A O 1
ATOM 647 N N . ALA A 1 87 ? 7.924 11.619 -10.336 1.00 52.25 87 ALA A N 1
ATOM 648 C CA . ALA A 1 87 ? 7.027 12.595 -9.752 1.00 52.25 87 ALA A CA 1
ATOM 649 C C . ALA A 1 87 ? 7.720 13.952 -9.862 1.00 52.25 87 ALA A C 1
ATOM 651 O O . ALA A 1 87 ? 8.845 14.125 -9.381 1.00 52.25 87 ALA A O 1
ATOM 652 N N . ALA A 1 88 ? 7.088 14.892 -10.571 1.00 51.03 88 ALA A N 1
ATOM 653 C CA . ALA A 1 88 ? 7.582 16.254 -10.660 1.00 51.03 88 ALA A CA 1
ATOM 654 C C . ALA A 1 88 ? 7.860 16.714 -9.226 1.00 51.03 88 ALA A C 1
ATOM 656 O O . ALA A 1 88 ? 6.941 16.768 -8.407 1.00 51.03 88 ALA A O 1
ATOM 657 N N . GLY A 1 89 ? 9.147 16.924 -8.927 1.00 52.03 89 GLY A N 1
ATOM 658 C CA . GLY A 1 89 ? 9.644 17.124 -7.573 1.00 52.03 89 GLY A CA 1
ATOM 659 C C . GLY A 1 89 ? 8.924 18.254 -6.835 1.00 52.03 89 GLY A C 1
ATOM 660 O O . GLY A 1 89 ? 8.157 19.011 -7.439 1.00 52.03 89 GLY A O 1
ATOM 661 N N . PRO A 1 90 ? 9.175 18.408 -5.523 1.00 54.38 90 PRO A N 1
ATOM 662 C CA . PRO A 1 90 ? 8.476 19.386 -4.702 1.00 54.38 90 PRO A CA 1
ATOM 663 C C . PRO A 1 90 ? 8.474 20.749 -5.394 1.00 54.38 90 PRO A C 1
ATOM 665 O O . PRO A 1 90 ? 9.530 21.311 -5.703 1.00 54.38 90 PRO A O 1
ATOM 668 N N . LYS A 1 91 ? 7.269 21.270 -5.664 1.00 61.38 91 LYS A N 1
ATOM 669 C CA . LYS A 1 91 ? 7.086 22.634 -6.158 1.00 61.38 91 LYS A CA 1
ATOM 670 C C . LYS A 1 91 ? 7.886 23.546 -5.220 1.00 61.38 91 LYS A C 1
ATOM 672 O O . LYS A 1 91 ? 7.671 23.449 -4.009 1.00 61.38 91 LYS A O 1
ATOM 677 N N . PRO A 1 92 ? 8.805 24.387 -5.732 1.00 51.97 92 PRO A N 1
ATOM 678 C CA . PRO A 1 92 ? 9.612 25.246 -4.884 1.00 51.97 92 PRO A CA 1
ATOM 679 C C . PRO A 1 92 ? 8.698 26.000 -3.927 1.00 51.97 92 PRO A C 1
ATOM 681 O O . PRO A 1 92 ? 7.741 26.646 -4.365 1.00 51.97 92 PRO A O 1
ATOM 684 N N . ALA A 1 93 ? 8.972 25.868 -2.630 1.00 60.25 93 ALA A N 1
ATOM 685 C CA . ALA A 1 93 ? 8.366 26.724 -1.632 1.00 60.25 93 ALA A CA 1
ATOM 686 C C . ALA A 1 93 ? 8.601 28.172 -2.073 1.00 60.25 93 ALA A C 1
ATOM 688 O O . ALA A 1 93 ? 9.731 28.549 -2.403 1.00 60.25 93 ALA A O 1
ATOM 689 N N . ASP A 1 94 ? 7.518 28.945 -2.129 1.00 58.19 94 ASP A N 1
ATOM 690 C CA . ASP A 1 94 ? 7.568 30.374 -2.408 1.00 58.19 94 ASP A CA 1
ATOM 691 C C . ASP A 1 94 ? 8.642 30.989 -1.493 1.00 58.19 94 ASP A C 1
ATOM 693 O O . ASP A 1 94 ? 8.611 30.744 -0.278 1.00 58.19 94 ASP A O 1
ATOM 697 N N . PRO A 1 95 ? 9.659 31.688 -2.031 1.00 48.69 95 PRO A N 1
ATOM 698 C CA . PRO A 1 95 ? 10.727 32.209 -1.203 1.00 48.69 95 PRO A CA 1
ATOM 699 C C . PRO A 1 95 ? 10.119 33.162 -0.176 1.00 48.69 95 PRO A C 1
ATOM 701 O O . PRO A 1 95 ? 9.482 34.155 -0.531 1.00 48.69 95 PRO A O 1
ATOM 704 N N . ALA A 1 96 ? 10.336 32.843 1.103 1.00 59.06 96 ALA A N 1
ATOM 705 C CA . ALA A 1 96 ? 9.922 33.663 2.230 1.00 59.06 96 ALA A CA 1
ATOM 706 C C . ALA A 1 96 ? 10.234 35.147 1.955 1.00 59.06 96 ALA A C 1
ATOM 708 O O . ALA A 1 96 ? 11.322 35.463 1.447 1.00 59.06 96 ALA A O 1
ATOM 709 N N . PRO A 1 97 ? 9.312 36.074 2.273 1.00 58.00 97 PRO A N 1
ATOM 710 C CA . PRO A 1 97 ? 9.532 37.487 2.022 1.00 58.00 97 PRO A CA 1
ATOM 711 C C . PRO A 1 97 ? 10.816 37.926 2.726 1.00 58.00 97 PRO A C 1
ATOM 713 O O . PRO A 1 97 ? 10.975 37.753 3.936 1.00 58.00 97 PRO A O 1
ATOM 716 N N . ARG A 1 98 ? 11.754 38.475 1.943 1.00 54.25 98 ARG A N 1
ATOM 717 C CA . ARG A 1 98 ? 13.023 38.996 2.461 1.00 54.25 98 ARG A CA 1
ATOM 718 C C . ARG A 1 98 ? 12.715 39.995 3.578 1.00 54.25 98 ARG A C 1
ATOM 720 O O . ARG A 1 98 ? 11.889 40.887 3.358 1.00 54.25 98 ARG A O 1
ATOM 727 N N . PRO A 1 99 ? 13.377 39.902 4.743 1.00 58.97 99 PRO A N 1
ATOM 728 C CA . PRO A 1 99 ? 13.216 40.903 5.780 1.00 58.97 99 PRO A CA 1
ATOM 729 C C . PRO A 1 99 ? 13.586 42.269 5.200 1.00 58.97 99 PRO A C 1
ATOM 731 O O . PRO A 1 99 ? 14.670 42.458 4.642 1.00 58.97 99 PRO A O 1
ATOM 734 N N . ARG A 1 100 ? 12.649 43.217 5.298 1.00 55.34 100 ARG A N 1
ATOM 735 C CA . ARG A 1 100 ? 12.875 44.618 4.948 1.00 55.34 100 ARG A CA 1
ATOM 736 C C . ARG A 1 100 ? 14.034 45.111 5.805 1.00 55.34 100 ARG A C 1
ATOM 738 O O . ARG A 1 100 ? 13.872 45.276 7.011 1.00 55.34 100 ARG A O 1
ATOM 745 N N . ALA A 1 101 ? 15.194 45.313 5.183 1.00 51.06 101 ALA A N 1
ATOM 746 C CA . ALA A 1 101 ? 16.339 45.919 5.839 1.00 51.06 101 ALA A CA 1
ATOM 747 C C . ALA A 1 101 ? 15.889 47.244 6.467 1.00 51.06 101 ALA A C 1
ATOM 749 O O . ALA A 1 101 ? 15.361 48.128 5.783 1.00 51.06 101 ALA A O 1
ATOM 750 N N . ALA A 1 102 ? 16.035 47.321 7.788 1.00 53.66 102 ALA A N 1
ATOM 751 C CA . ALA A 1 102 ? 15.797 48.517 8.567 1.00 53.66 102 ALA A CA 1
ATOM 752 C C . ALA A 1 102 ? 16.613 49.669 7.969 1.00 53.66 102 ALA A C 1
ATOM 754 O O . ALA A 1 102 ? 17.813 49.540 7.722 1.00 53.66 102 ALA A O 1
ATOM 755 N N . ALA A 1 103 ? 15.937 50.786 7.705 1.00 55.16 103 ALA A N 1
ATOM 756 C CA . ALA A 1 103 ? 16.592 52.015 7.293 1.00 55.16 103 ALA A CA 1
ATOM 757 C C . ALA A 1 103 ? 17.604 52.434 8.378 1.00 55.16 103 ALA A C 1
ATOM 759 O O . ALA A 1 103 ? 17.259 52.394 9.562 1.00 55.16 103 ALA A O 1
ATOM 760 N N . PRO A 1 104 ? 18.834 52.834 8.016 1.00 49.81 104 PRO A N 1
ATOM 761 C CA . PRO A 1 104 ? 19.800 53.290 9.000 1.00 49.81 104 PRO A CA 1
ATOM 762 C C . PRO A 1 104 ? 19.333 54.615 9.612 1.00 49.81 104 PRO A C 1
ATOM 764 O O . PRO A 1 104 ? 19.126 55.603 8.903 1.00 49.81 104 PRO A O 1
ATOM 767 N N . VAL A 1 105 ? 19.204 54.626 10.941 1.00 52.19 105 VAL A N 1
ATOM 768 C CA . VAL A 1 105 ? 19.198 55.847 11.752 1.00 52.19 105 VAL A CA 1
ATOM 769 C C . VAL A 1 105 ? 20.474 56.618 11.411 1.00 52.19 105 VAL A C 1
ATOM 771 O O . VAL A 1 105 ? 21.584 56.109 11.561 1.00 52.19 105 VAL A O 1
ATOM 774 N N . ARG A 1 106 ? 20.324 57.835 10.884 1.00 48.88 106 ARG A N 1
ATOM 775 C CA . ARG A 1 106 ? 21.420 58.801 10.817 1.00 48.88 106 ARG A CA 1
ATOM 776 C C . ARG A 1 106 ? 21.334 59.661 12.066 1.00 48.88 106 ARG A C 1
ATOM 778 O O . ARG A 1 106 ? 20.572 60.619 12.098 1.00 48.88 106 ARG A O 1
ATOM 785 N N . GLU A 1 107 ? 22.120 59.302 13.070 1.00 45.12 107 GLU A N 1
ATOM 786 C CA . GLU A 1 107 ? 22.522 60.227 14.120 1.00 45.12 107 GLU A CA 1
ATOM 787 C C . GLU A 1 107 ? 23.903 60.775 13.736 1.00 45.12 107 GLU A C 1
ATOM 789 O O . GLU A 1 107 ? 24.862 60.021 13.580 1.00 45.12 107 GLU A O 1
ATOM 794 N N . ALA A 1 108 ? 23.989 62.084 13.508 1.00 43.56 108 ALA A N 1
ATOM 795 C CA . ALA A 1 108 ? 25.245 62.818 13.437 1.00 43.56 108 ALA A CA 1
ATOM 796 C C . ALA A 1 108 ? 25.076 64.085 14.277 1.00 43.56 108 ALA A C 1
ATOM 798 O O . ALA A 1 108 ? 24.171 64.887 14.047 1.00 43.56 108 ALA A O 1
ATOM 799 N N . ALA A 1 109 ? 25.922 64.192 15.292 1.00 47.22 109 ALA A N 1
ATOM 800 C CA . ALA A 1 109 ? 25.890 65.195 16.336 1.00 47.22 109 ALA A CA 1
ATOM 801 C C . ALA A 1 109 ? 26.514 66.543 15.916 1.00 47.22 109 ALA A C 1
ATOM 803 O O . ALA A 1 109 ? 27.464 66.582 15.139 1.00 47.22 109 ALA A O 1
ATOM 804 N N . THR A 1 110 ? 26.031 67.599 16.587 1.00 42.41 110 THR A N 1
ATOM 805 C CA . THR A 1 110 ? 26.714 68.843 17.025 1.00 42.41 110 THR A CA 1
ATOM 806 C C . THR A 1 110 ? 27.311 69.831 16.013 1.00 42.41 110 THR A C 1
ATOM 808 O O . THR A 1 110 ? 28.229 69.512 15.267 1.00 42.41 110 THR A O 1
ATOM 811 N N . GLY A 1 111 ? 26.914 71.103 16.174 1.00 43.06 111 GLY A N 1
ATOM 812 C CA . GLY A 1 111 ? 27.793 72.257 15.965 1.00 43.06 111 GLY A CA 1
ATOM 813 C C . GLY A 1 111 ? 27.076 73.544 15.554 1.00 43.06 111 GLY A C 1
ATOM 814 O O . GLY A 1 111 ? 26.839 73.737 14.367 1.00 43.06 111 GLY A O 1
ATOM 815 N N . SER A 1 112 ? 26.792 74.433 16.513 1.00 45.69 112 SER A N 1
ATOM 816 C CA . SER A 1 112 ? 27.162 75.855 16.420 1.00 45.69 112 SER A CA 1
ATOM 817 C C . SER A 1 112 ? 27.058 76.554 17.770 1.00 45.69 112 SER A C 1
ATOM 819 O O . SER A 1 112 ? 26.218 76.128 18.592 1.00 45.69 112 SER A O 1
#

Radius of gyration: 24.66 Å; chains: 1; bounding box: 42×86×35 Å

Sequence (112 aa):
MFEPILANYTPDGDDWTVEVTAAGESRTATAPGLIAARDAADQLVEELVPGDDVRTVVHTLEGDAYQFTSAYLAARLGRPDADPEPAAGPKPADPAPRPRAAAPVREAATGS

Secondary structure (DSSP, 8-state):
-PPPEEEEEEEETTEEEEEEEETTEEEEEEEEHHHHHHHHHHHHHHHHS-SSS---EEEEETTBHHHHHHHHHHHHTTPPP---PPP-PPPPPPP-PPP-PPPPP-------

Foldseek 3Di:
DADAWEWEWEDDDQKIKIWIDHPRDIDIDIDGDDVRSVVVNVVVCCVVPPDDDDGHYQYYYVNHSVLSVQQVVCVVVVHPRPPRPPDPDDDPDDPDPDPDPDDDDDDDDDDD

Organism: NCBI:txid1816